Protein AF-A0A0E3L6A0-F1 (afdb_monomer_lite)

Secondary structure (DSSP, 8-state):
--HHHHHHHHHH-HHHHHHHHHHHHHHHHHHHHHHHHHHHHHHHHHHHHHHHHHHHHHHHHHHHHHHHHTTSS-HHHHHHHHHHH-

Radius of gyration: 29.75 Å; chains: 1; bounding box: 55×17×73 Å

Sequence (86 aa):
MNDEEILNLIRTNPEAAVSLIEELEAKKMKLKAKKEKLEAENRTLKAEQETLDAENRTLFIRKEILEAMNGKLDPISIELRKRILS

Foldseek 3Di:
DDPVVLVVCCVPPVPVSVVVVVVVVVVVVVVVVVVVVVVVVVVVVVVVVVVVLVVVLVVVLVVVVVCVVVVNDPPVVSVVVNVVSD

Structure (mmCIF, N/CA/C/O backbone):
data_AF-A0A0E3L6A0-F1
#
_entry.id   AF-A0A0E3L6A0-F1
#
loop_
_atom_site.group_PDB
_atom_site.id
_atom_site.type_symbol
_atom_site.label_atom_id
_atom_site.label_alt_id
_atom_site.label_comp_id
_atom_site.label_asym_id
_atom_site.label_entity_id
_atom_site.label_seq_id
_atom_site.pdbx_PDB_ins_code
_atom_site.Cartn_x
_atom_site.Cartn_y
_atom_site.Cartn_z
_atom_site.occupancy
_atom_site.B_iso_or_equiv
_atom_site.auth_seq_id
_atom_site.auth_comp_id
_atom_site.auth_asym_id
_atom_site.auth_atom_id
_atom_site.pdbx_PDB_model_num
ATOM 1 N N . MET A 1 1 ? 7.662 2.304 -29.355 1.00 76.81 1 MET A N 1
ATOM 2 C CA . MET A 1 1 ? 8.437 1.623 -30.398 1.00 76.81 1 MET A CA 1
ATOM 3 C C . MET A 1 1 ? 7.750 0.317 -30.699 1.00 76.81 1 MET A C 1
ATOM 5 O O . MET A 1 1 ? 7.435 -0.401 -29.755 1.00 76.81 1 MET A O 1
ATOM 9 N N . ASN A 1 2 ? 7.436 0.072 -31.961 1.00 90.62 2 ASN A N 1
ATOM 10 C CA . ASN A 1 2 ? 6.955 -1.232 -32.410 1.00 90.62 2 ASN A CA 1
ATOM 11 C C . ASN A 1 2 ? 8.144 -2.173 -32.685 1.00 90.62 2 ASN A C 1
ATOM 13 O O . ASN A 1 2 ? 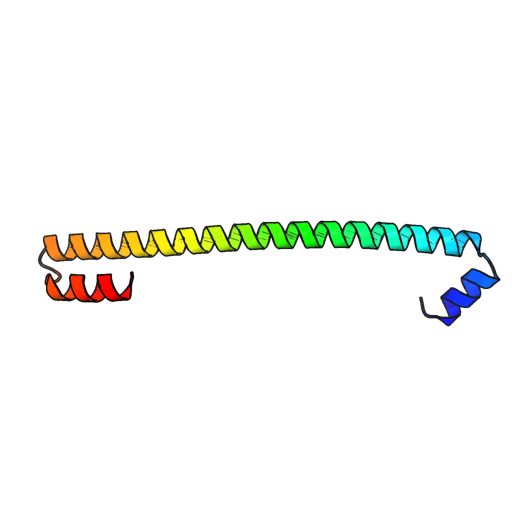9.302 -1.748 -32.677 1.00 90.62 2 ASN A O 1
ATOM 17 N N . ASP A 1 3 ? 7.854 -3.452 -32.911 1.00 91.50 3 ASP A N 1
ATOM 18 C CA . ASP A 1 3 ? 8.885 -4.476 -33.105 1.00 91.50 3 ASP A CA 1
ATOM 19 C C . ASP A 1 3 ? 9.756 -4.200 -34.343 1.00 91.50 3 ASP A C 1
ATOM 21 O O . ASP A 1 3 ? 10.966 -4.417 -34.306 1.00 91.50 3 ASP A O 1
ATOM 25 N N . GLU A 1 4 ? 9.183 -3.644 -35.415 1.00 94.44 4 GLU A N 1
ATOM 26 C CA . GLU A 1 4 ? 9.918 -3.328 -36.647 1.00 94.44 4 GLU A CA 1
ATOM 27 C C . GLU A 1 4 ? 10.908 -2.166 -36.449 1.00 94.44 4 GLU A C 1
ATOM 29 O O . GLU A 1 4 ? 12.034 -2.201 -36.946 1.00 94.44 4 GLU A O 1
ATOM 34 N N . GLU A 1 5 ? 10.536 -1.152 -35.667 1.00 92.31 5 GLU A N 1
ATOM 35 C CA . GLU A 1 5 ? 11.418 -0.050 -35.268 1.00 92.31 5 GLU A CA 1
ATOM 36 C C . GLU A 1 5 ? 12.572 -0.542 -34.388 1.00 92.31 5 GLU A C 1
ATOM 38 O O . GLU A 1 5 ? 13.706 -0.096 -34.562 1.00 92.31 5 GLU A O 1
ATOM 43 N N . ILE A 1 6 ? 12.311 -1.486 -33.476 1.00 90.50 6 ILE A N 1
ATOM 44 C CA . ILE A 1 6 ? 13.350 -2.116 -32.648 1.00 90.50 6 ILE A CA 1
ATOM 45 C C . ILE A 1 6 ? 14.323 -2.897 -33.532 1.00 90.50 6 ILE A C 1
ATOM 47 O O . ILE A 1 6 ? 15.535 -2.717 -33.425 1.00 90.50 6 ILE A O 1
ATOM 51 N N . LEU A 1 7 ? 13.806 -3.734 -34.433 1.00 92.50 7 LEU A N 1
ATOM 52 C CA . LEU A 1 7 ? 14.623 -4.530 -35.349 1.00 92.50 7 LEU A CA 1
ATOM 53 C C . LEU A 1 7 ? 15.468 -3.645 -36.271 1.00 92.50 7 LEU A C 1
ATOM 55 O O . LEU A 1 7 ? 16.646 -3.932 -36.489 1.00 92.50 7 LEU A O 1
ATOM 59 N N . ASN A 1 8 ? 14.908 -2.548 -36.777 1.00 94.56 8 ASN A N 1
ATOM 60 C CA . ASN A 1 8 ? 15.650 -1.600 -37.603 1.00 94.56 8 ASN A CA 1
ATOM 61 C C . ASN A 1 8 ? 16.695 -0.817 -36.804 1.00 94.56 8 ASN A C 1
ATOM 63 O O . ASN A 1 8 ? 17.793 -0.602 -37.320 1.00 94.56 8 ASN A O 1
ATOM 67 N N . LEU A 1 9 ? 16.425 -0.464 -35.544 1.00 93.75 9 LEU A N 1
ATOM 68 C CA . LEU A 1 9 ? 17.428 0.138 -34.663 1.00 93.75 9 LEU A CA 1
ATOM 69 C C . LEU A 1 9 ? 18.585 -0.834 -34.404 1.00 93.75 9 LEU A C 1
ATOM 71 O O . LEU A 1 9 ? 19.736 -0.448 -34.547 1.00 93.75 9 LEU A O 1
ATOM 75 N N . ILE A 1 10 ? 18.297 -2.107 -34.120 1.00 94.62 10 ILE A N 1
ATOM 76 C CA . ILE A 1 10 ? 19.325 -3.140 -33.914 1.00 94.62 10 ILE A CA 1
ATOM 77 C C . ILE A 1 10 ? 20.191 -3.318 -35.170 1.00 94.62 10 ILE A C 1
ATOM 79 O O . ILE A 1 10 ? 21.410 -3.426 -35.065 1.00 94.62 10 ILE A O 1
ATOM 83 N N . ARG A 1 11 ? 19.576 -3.334 -36.361 1.00 95.25 11 ARG A N 1
ATOM 84 C CA . ARG A 1 11 ? 20.289 -3.500 -37.640 1.00 95.25 11 ARG A CA 1
ATOM 85 C C . ARG A 1 11 ? 21.155 -2.295 -38.003 1.00 95.25 11 ARG A C 1
ATOM 87 O O . ARG A 1 11 ? 22.233 -2.481 -38.557 1.00 95.25 11 ARG A O 1
ATOM 94 N N . THR A 1 12 ? 20.670 -1.079 -37.753 1.00 96.38 12 THR A N 1
ATOM 95 C CA . THR A 1 12 ? 21.329 0.161 -38.206 1.00 96.38 12 THR A CA 1
ATOM 96 C C . THR A 1 12 ? 22.248 0.781 -37.155 1.00 96.38 12 THR A C 1
ATOM 98 O O . THR A 1 12 ? 23.210 1.450 -37.521 1.00 96.38 12 THR A O 1
ATOM 101 N N . ASN A 1 13 ? 21.981 0.559 -35.866 1.00 96.38 13 ASN A N 1
ATOM 102 C CA . ASN A 1 13 ? 22.771 1.075 -34.752 1.00 96.38 13 ASN A CA 1
ATOM 103 C C . ASN A 1 13 ? 22.648 0.168 -33.500 1.00 96.38 13 ASN A C 1
ATOM 105 O O . ASN A 1 13 ? 21.883 0.469 -32.576 1.00 96.38 13 ASN A O 1
ATOM 109 N N . PRO A 1 14 ? 23.398 -0.949 -33.447 1.00 94.06 14 PRO A N 1
ATOM 110 C CA . PRO A 1 14 ? 23.314 -1.908 -32.346 1.00 94.06 14 PRO A CA 1
ATOM 111 C C . PRO A 1 14 ? 23.769 -1.328 -30.999 1.00 94.06 14 PRO A C 1
ATOM 113 O O . PRO A 1 14 ? 23.223 -1.707 -29.967 1.00 94.06 14 PRO A O 1
ATOM 116 N N . GLU A 1 15 ? 24.711 -0.380 -30.986 1.00 95.88 15 GLU A N 1
ATOM 117 C CA . GLU A 1 15 ? 25.158 0.290 -29.756 1.00 95.88 15 GLU A CA 1
ATOM 118 C C . GLU A 1 15 ? 24.025 1.110 -29.128 1.00 95.88 15 GLU A C 1
ATOM 120 O O . GLU A 1 15 ? 23.744 0.977 -27.936 1.00 95.88 15 GLU A O 1
ATOM 125 N N . ALA A 1 16 ? 23.297 1.885 -29.941 1.00 94.00 16 ALA A N 1
ATOM 126 C CA . ALA A 1 16 ? 22.125 2.621 -29.471 1.00 94.00 16 ALA A CA 1
ATOM 127 C C . ALA A 1 16 ? 21.010 1.688 -28.973 1.00 94.00 16 ALA A C 1
ATOM 129 O O . ALA A 1 16 ? 20.313 2.021 -28.012 1.00 94.00 16 ALA A O 1
ATOM 130 N N . ALA A 1 17 ? 20.850 0.510 -29.587 1.00 94.81 17 ALA A N 1
ATOM 131 C CA . ALA A 1 17 ? 19.906 -0.496 -29.111 1.00 94.81 17 ALA A CA 1
ATOM 132 C C . ALA A 1 17 ? 20.290 -1.037 -27.721 1.00 94.81 17 ALA A C 1
ATOM 134 O O . ALA A 1 17 ? 19.418 -1.155 -26.860 1.00 94.81 17 ALA A O 1
ATOM 135 N N . VAL A 1 18 ? 21.577 -1.313 -27.471 1.00 95.75 18 VAL A N 1
ATOM 136 C CA . VAL A 1 18 ? 22.069 -1.756 -26.152 1.00 95.75 18 VAL A CA 1
ATOM 137 C C . VAL A 1 18 ? 21.834 -0.681 -25.093 1.00 95.75 18 VAL A C 1
ATOM 139 O O . VAL A 1 18 ? 21.233 -0.974 -24.062 1.00 95.75 18 VAL A O 1
ATOM 142 N N . SER A 1 19 ? 22.202 0.575 -25.362 1.00 95.88 19 SER A N 1
ATOM 143 C CA . SER A 1 19 ? 21.961 1.674 -24.416 1.00 95.88 19 SER A CA 1
ATOM 144 C C . SER A 1 19 ? 20.473 1.875 -24.107 1.00 95.88 19 SER A C 1
ATOM 146 O O . SER A 1 19 ? 20.108 2.134 -22.960 1.00 95.88 19 SER A O 1
ATOM 148 N N . LEU A 1 20 ? 19.592 1.717 -25.102 1.00 94.75 20 LEU A N 1
ATOM 149 C CA . LEU A 1 20 ? 18.145 1.777 -24.886 1.00 94.75 20 LEU A CA 1
ATOM 150 C C . LEU A 1 20 ? 17.661 0.645 -23.968 1.00 94.75 20 LEU A C 1
ATOM 152 O O . LEU A 1 20 ? 16.824 0.880 -23.095 1.00 94.75 20 LEU A O 1
ATOM 156 N N . ILE A 1 21 ? 18.176 -0.575 -24.148 1.00 94.94 21 ILE A N 1
ATOM 157 C CA . ILE A 1 21 ? 17.851 -1.719 -23.287 1.00 94.94 21 ILE A CA 1
ATOM 158 C C . ILE A 1 21 ? 18.292 -1.440 -21.847 1.00 94.94 21 ILE A C 1
ATOM 160 O O . ILE A 1 21 ? 17.475 -1.574 -20.937 1.00 94.94 21 ILE A O 1
ATOM 164 N N . GLU A 1 22 ? 19.524 -0.975 -21.637 1.00 97.06 22 GLU A N 1
ATOM 165 C CA . GLU A 1 22 ? 20.038 -0.620 -20.307 1.00 97.06 22 GLU A CA 1
ATOM 166 C C . GLU A 1 22 ? 19.183 0.467 -19.634 1.00 97.06 22 GLU A C 1
ATOM 168 O O . GLU A 1 22 ? 18.839 0.368 -18.451 1.00 97.06 22 GLU A O 1
ATOM 173 N N . GLU A 1 23 ? 18.761 1.489 -20.386 1.00 97.06 23 GLU A N 1
ATOM 174 C CA . GLU A 1 23 ? 17.876 2.535 -19.873 1.00 97.06 23 GLU A CA 1
ATOM 175 C C . GLU A 1 23 ? 16.500 1.972 -19.474 1.00 97.06 23 GLU A C 1
ATOM 177 O O . GLU A 1 23 ? 15.950 2.326 -18.421 1.00 97.06 23 GLU A O 1
ATOM 182 N N . LEU A 1 24 ? 15.930 1.084 -20.293 1.00 96.50 24 LEU A N 1
ATOM 183 C CA . LEU A 1 24 ? 14.654 0.426 -20.009 1.00 96.50 24 LEU A CA 1
ATOM 184 C C . LEU A 1 24 ? 14.751 -0.490 -18.786 1.00 96.50 24 LEU A C 1
ATOM 186 O O . LEU A 1 24 ? 13.848 -0.477 -17.944 1.00 96.50 24 LEU A O 1
ATOM 190 N N . GLU A 1 25 ? 15.842 -1.236 -18.635 1.00 97.88 25 GLU A N 1
ATOM 191 C CA . GLU A 1 25 ? 16.106 -2.060 -17.456 1.00 97.88 25 GLU A CA 1
ATOM 192 C C . GLU A 1 25 ? 16.238 -1.204 -16.195 1.00 97.88 25 GLU A C 1
ATOM 194 O O . GLU A 1 25 ? 15.587 -1.484 -15.182 1.00 97.88 25 GLU A O 1
ATOM 199 N N . ALA A 1 26 ? 16.977 -0.096 -16.263 1.00 97.81 26 ALA A N 1
ATOM 200 C CA . ALA A 1 26 ? 17.094 0.848 -15.157 1.00 97.81 26 ALA A CA 1
ATOM 201 C C . ALA A 1 26 ? 15.730 1.451 -14.772 1.00 97.81 26 ALA A C 1
ATOM 203 O O . ALA A 1 26 ? 15.396 1.551 -13.585 1.00 97.81 26 ALA A O 1
ATOM 204 N N . LYS A 1 27 ? 14.896 1.821 -15.755 1.00 98.19 27 LYS A N 1
ATOM 205 C CA . LYS A 1 27 ? 13.518 2.289 -15.516 1.00 98.19 27 LYS A CA 1
ATOM 206 C C . LYS A 1 27 ? 12.654 1.202 -14.881 1.00 98.19 27 LYS A C 1
ATOM 208 O O . LYS A 1 27 ? 11.942 1.489 -13.917 1.00 98.19 27 LYS A O 1
ATOM 213 N N . LYS A 1 28 ? 12.743 -0.041 -15.360 1.00 98.19 28 LYS A N 1
ATOM 214 C CA . LYS A 1 28 ? 12.026 -1.197 -14.804 1.00 98.19 28 LYS A CA 1
ATOM 215 C C . LYS A 1 28 ? 12.397 -1.430 -13.341 1.00 98.19 28 LYS A C 1
ATOM 217 O O . LYS A 1 28 ? 11.501 -1.592 -12.513 1.00 98.19 28 LYS A O 1
ATOM 222 N N . MET A 1 29 ? 13.684 -1.377 -13.000 1.00 98.12 29 MET A N 1
ATOM 223 C CA . MET A 1 29 ? 14.150 -1.515 -11.616 1.00 98.12 29 MET A CA 1
ATOM 224 C C . MET A 1 29 ? 13.635 -0.382 -10.722 1.00 98.12 29 MET A C 1
ATOM 226 O O . MET A 1 29 ? 13.117 -0.643 -9.637 1.00 98.12 29 MET A O 1
ATOM 230 N N . LYS A 1 30 ? 13.675 0.871 -11.197 1.00 98.44 30 LYS A N 1
ATOM 231 C CA . LYS A 1 30 ? 13.104 2.019 -10.469 1.00 98.44 30 LYS A CA 1
ATOM 232 C C . LYS A 1 30 ? 11.601 1.863 -10.226 1.00 98.44 30 LYS A C 1
ATOM 234 O O . LYS A 1 30 ? 11.123 2.179 -9.139 1.00 98.44 30 LYS A O 1
ATOM 239 N N . LEU A 1 31 ? 10.848 1.380 -11.216 1.00 98.50 31 LEU A N 1
ATOM 240 C CA . LEU A 1 31 ? 9.413 1.120 -11.070 1.00 98.50 31 LEU A CA 1
ATOM 241 C C . LEU A 1 31 ? 9.135 -0.011 -10.077 1.00 98.50 31 LEU A C 1
ATOM 243 O O . LEU A 1 31 ? 8.237 0.129 -9.250 1.00 98.50 31 LEU A O 1
ATOM 247 N N . LYS A 1 32 ? 9.925 -1.089 -10.106 1.00 98.50 32 LYS A N 1
ATOM 248 C CA . LYS A 1 32 ? 9.817 -2.189 -9.140 1.00 98.50 32 LYS A CA 1
ATOM 249 C C . LYS A 1 32 ? 10.035 -1.697 -7.707 1.00 98.50 32 LYS A C 1
ATOM 251 O O . LYS A 1 32 ? 9.185 -1.942 -6.859 1.00 98.50 32 LYS A O 1
ATOM 256 N N . ALA A 1 33 ? 11.088 -0.914 -7.468 1.00 98.12 33 ALA A N 1
ATOM 257 C CA . ALA A 1 33 ? 11.358 -0.334 -6.153 1.00 98.12 33 ALA A CA 1
ATOM 258 C C . ALA A 1 33 ? 10.227 0.598 -5.674 1.00 98.12 33 ALA A C 1
ATOM 260 O O . ALA A 1 33 ? 9.822 0.551 -4.514 1.00 98.12 33 ALA A O 1
ATOM 261 N N . LYS A 1 34 ? 9.661 1.422 -6.571 1.00 98.50 34 LYS A N 1
ATOM 262 C CA . LYS A 1 34 ? 8.485 2.251 -6.246 1.00 98.50 34 LYS A CA 1
ATOM 263 C C . LYS A 1 34 ? 7.267 1.406 -5.875 1.00 98.50 34 LYS A C 1
ATOM 265 O O . LYS A 1 34 ? 6.564 1.755 -4.933 1.00 98.50 34 LYS A O 1
ATOM 270 N N . LYS A 1 35 ? 7.021 0.310 -6.599 1.00 98.38 35 LYS A N 1
ATOM 271 C CA . LYS A 1 35 ? 5.917 -0.612 -6.311 1.00 98.38 35 LYS A CA 1
ATOM 272 C C . LYS A 1 35 ? 6.077 -1.251 -4.930 1.00 98.38 35 LYS A C 1
ATOM 274 O O . LYS A 1 35 ? 5.137 -1.218 -4.150 1.00 98.38 35 LYS A O 1
ATOM 279 N N . GLU A 1 36 ? 7.265 -1.761 -4.615 1.00 98.44 36 GLU A N 1
ATOM 280 C CA . GLU A 1 36 ? 7.566 -2.359 -3.306 1.00 98.44 36 GLU A CA 1
ATOM 281 C C . GLU A 1 36 ? 7.380 -1.350 -2.163 1.00 98.44 36 GLU A C 1
ATOM 283 O O . GLU A 1 36 ? 6.787 -1.679 -1.137 1.00 98.44 36 GLU A O 1
ATOM 288 N N . LYS A 1 37 ? 7.804 -0.094 -2.363 1.00 98.56 37 LYS A N 1
ATOM 289 C CA . LYS A 1 37 ? 7.573 0.986 -1.396 1.00 98.56 37 LYS A CA 1
ATOM 290 C C . LYS A 1 37 ? 6.079 1.244 -1.162 1.00 98.56 37 LYS A C 1
ATOM 292 O O . LYS A 1 37 ? 5.655 1.305 -0.013 1.00 98.56 37 LYS A O 1
ATOM 297 N N . LEU A 1 38 ? 5.283 1.355 -2.228 1.00 98.50 38 LEU A N 1
ATOM 298 C CA . LEU A 1 38 ? 3.832 1.560 -2.120 1.00 98.50 38 LEU A CA 1
ATOM 299 C C . LEU A 1 38 ? 3.126 0.372 -1.452 1.00 98.50 38 LEU A C 1
ATOM 301 O O . LEU A 1 38 ? 2.196 0.559 -0.674 1.00 98.50 38 LEU A O 1
ATOM 305 N N . GLU A 1 39 ? 3.561 -0.859 -1.727 1.00 98.56 39 GLU A N 1
ATOM 306 C CA . GLU A 1 39 ? 3.034 -2.049 -1.053 1.00 98.56 39 GLU A CA 1
ATOM 307 C C . GLU A 1 39 ? 3.334 -2.033 0.451 1.00 98.56 39 GLU A C 1
ATOM 309 O O . GLU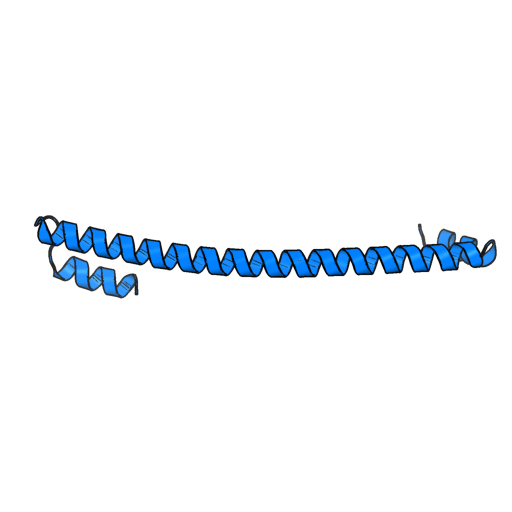 A 1 39 ? 2.468 -2.402 1.244 1.00 98.56 39 GLU A O 1
ATOM 314 N N . ALA A 1 40 ? 4.527 -1.585 0.855 1.00 98.25 40 ALA A N 1
ATOM 315 C CA . ALA A 1 40 ? 4.874 -1.421 2.263 1.00 98.25 40 ALA A CA 1
ATOM 316 C C . ALA A 1 40 ? 4.023 -0.333 2.939 1.00 98.25 40 ALA A C 1
ATOM 318 O O . ALA A 1 40 ? 3.457 -0.586 4.000 1.00 98.25 40 ALA A O 1
ATOM 319 N N . GLU A 1 41 ? 3.861 0.831 2.303 1.00 98.56 41 GLU A N 1
ATOM 320 C CA . GLU A 1 41 ? 3.004 1.918 2.802 1.00 98.56 41 GLU A CA 1
ATOM 321 C C . GLU A 1 41 ? 1.545 1.464 2.963 1.00 98.56 41 GLU A C 1
ATOM 323 O O . GLU A 1 41 ? 0.940 1.692 4.009 1.00 98.56 41 GLU A O 1
ATOM 328 N N . ASN A 1 42 ? 0.999 0.726 1.991 1.00 98.31 42 ASN A N 1
ATOM 329 C CA . ASN A 1 42 ? -0.352 0.166 2.083 1.00 98.31 42 ASN A CA 1
ATOM 330 C C . ASN A 1 42 ? -0.517 -0.815 3.253 1.00 98.31 42 ASN A C 1
ATOM 332 O O . ASN A 1 42 ? -1.575 -0.847 3.882 1.00 98.31 42 ASN A O 1
ATOM 336 N N . ARG A 1 43 ? 0.504 -1.628 3.559 1.00 98.31 43 ARG A N 1
ATOM 337 C CA . ARG A 1 43 ? 0.464 -2.530 4.724 1.00 98.31 43 ARG A CA 1
ATOM 338 C C . ARG A 1 43 ? 0.443 -1.747 6.032 1.00 98.31 43 ARG A C 1
ATOM 340 O O . ARG A 1 43 ? -0.328 -2.107 6.917 1.00 98.31 43 ARG A O 1
ATOM 347 N N . THR A 1 44 ? 1.240 -0.684 6.135 1.00 98.44 44 THR A N 1
ATOM 348 C CA . THR A 1 44 ? 1.238 0.207 7.302 1.00 98.44 44 THR A CA 1
ATOM 349 C C . THR A 1 44 ? -0.128 0.859 7.489 1.00 98.44 44 THR A C 1
ATOM 351 O O . THR A 1 44 ? -0.703 0.743 8.564 1.00 98.44 44 THR A O 1
ATOM 354 N N . LEU A 1 45 ? -0.699 1.442 6.430 1.00 98.50 45 LEU A N 1
ATOM 355 C CA . LEU A 1 45 ? -2.027 2.065 6.487 1.00 98.50 45 LEU A CA 1
ATOM 356 C C . LEU A 1 45 ? -3.117 1.074 6.909 1.00 98.50 45 LEU A C 1
ATOM 358 O O . LEU A 1 45 ? -3.998 1.417 7.692 1.00 98.50 45 LEU A O 1
ATOM 362 N N . LYS A 1 46 ? -3.048 -0.174 6.433 1.00 98.38 46 LYS A N 1
ATOM 363 C CA . LYS A 1 46 ? -3.990 -1.218 6.848 1.00 98.38 46 LYS A CA 1
ATOM 364 C C . LYS A 1 46 ? -3.869 -1.538 8.344 1.00 98.38 46 LYS A C 1
ATOM 366 O O . LYS A 1 46 ? -4.888 -1.661 9.015 1.00 98.38 46 LYS A O 1
ATOM 371 N N . ALA A 1 47 ? -2.649 -1.643 8.868 1.00 97.69 47 ALA A N 1
ATOM 372 C CA . ALA A 1 47 ? -2.425 -1.880 10.294 1.00 97.69 47 ALA A CA 1
ATOM 373 C C . ALA A 1 47 ? -2.890 -0.695 11.164 1.00 97.69 47 ALA A C 1
ATOM 375 O O . ALA A 1 47 ? -3.467 -0.893 12.235 1.00 97.69 47 ALA A O 1
ATOM 376 N N . GLU A 1 48 ? -2.691 0.539 10.696 1.00 98.31 48 GLU A N 1
ATOM 377 C CA . GLU A 1 48 ? -3.209 1.744 11.355 1.00 98.31 48 GLU A CA 1
ATOM 378 C C . GLU A 1 48 ? -4.741 1.763 11.367 1.00 98.31 48 GLU A C 1
ATOM 380 O O . GLU A 1 48 ? -5.344 2.055 12.399 1.00 98.31 48 GLU A O 1
ATOM 385 N N . GLN A 1 49 ? -5.383 1.380 10.260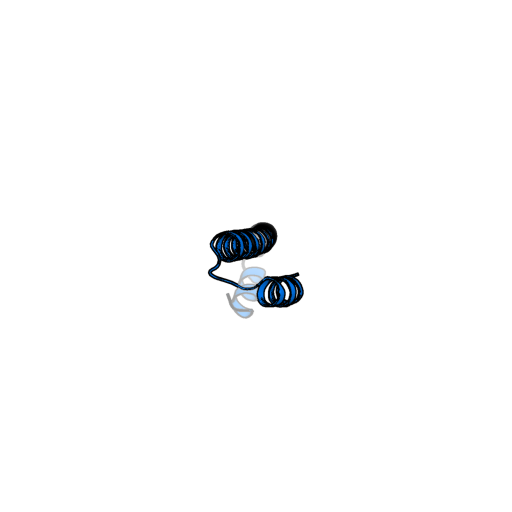 1.00 98.06 49 GLN A N 1
ATOM 386 C CA . GLN A 1 49 ? -6.837 1.262 10.186 1.00 98.06 49 GLN A CA 1
ATOM 387 C C . GLN A 1 49 ? -7.379 0.213 11.167 1.00 98.06 49 GLN A C 1
ATOM 389 O O . GLN A 1 49 ? -8.327 0.495 11.895 1.00 98.06 49 GLN A O 1
ATOM 394 N N . GLU A 1 50 ? -6.758 -0.967 11.240 1.00 97.19 50 GLU A N 1
ATOM 395 C CA . GLU A 1 50 ? -7.133 -2.012 12.204 1.00 97.19 50 GLU A CA 1
ATOM 396 C C . GLU A 1 50 ? -6.980 -1.528 13.659 1.00 97.19 50 GLU A C 1
ATOM 398 O O . GLU A 1 50 ? -7.827 -1.819 14.508 1.00 97.19 50 GLU A O 1
ATOM 403 N N . THR A 1 51 ? -5.941 -0.735 13.938 1.00 97.69 51 THR A N 1
ATOM 404 C CA . THR A 1 51 ? -5.724 -0.116 15.256 1.00 97.69 51 THR A CA 1
ATOM 405 C C . THR A 1 51 ? -6.828 0.889 15.588 1.00 97.69 51 THR A C 1
ATOM 407 O O . THR A 1 51 ? -7.428 0.811 16.661 1.00 97.69 51 THR A O 1
ATOM 410 N N . LEU A 1 52 ? -7.156 1.790 14.657 1.00 97.62 52 LEU A N 1
ATOM 411 C CA . LEU A 1 52 ? -8.233 2.771 14.828 1.00 97.62 52 LEU A CA 1
ATOM 412 C C . LEU A 1 52 ? -9.599 2.100 15.023 1.00 97.62 52 LEU A C 1
ATOM 414 O O . LEU A 1 52 ? -10.395 2.541 15.853 1.00 97.62 52 LEU A O 1
ATOM 418 N N . ASP A 1 53 ? -9.875 1.013 14.305 1.00 95.75 53 ASP A N 1
ATOM 419 C CA . ASP A 1 53 ? -11.108 0.243 14.473 1.00 95.75 53 ASP A CA 1
ATOM 420 C C . ASP A 1 53 ? -11.201 -0.376 15.878 1.00 95.75 53 ASP A C 1
ATOM 422 O O . ASP A 1 53 ? -12.265 -0.338 16.507 1.00 95.75 53 ASP A O 1
ATOM 426 N N . ALA A 1 54 ? -10.095 -0.900 16.414 1.00 91.88 54 ALA A N 1
ATOM 427 C CA . ALA A 1 54 ? -10.039 -1.430 17.777 1.00 91.88 54 ALA A CA 1
ATOM 428 C C . ALA A 1 54 ? -10.227 -0.333 18.845 1.00 91.88 54 ALA A C 1
ATOM 430 O O . ALA A 1 54 ? -10.953 -0.526 19.831 1.00 91.88 54 ALA A O 1
ATOM 431 N N . GLU A 1 55 ? -9.626 0.840 18.642 1.00 95.94 55 GLU A N 1
ATOM 432 C CA . GLU A 1 55 ? -9.818 2.005 19.511 1.00 95.94 55 GLU A CA 1
ATOM 433 C C . GLU A 1 55 ? -11.273 2.483 19.496 1.00 95.94 55 GLU A C 1
ATOM 435 O O . GLU A 1 55 ? -11.865 2.695 20.558 1.00 95.94 55 GLU A O 1
ATOM 440 N N . ASN A 1 56 ? -11.894 2.566 18.317 1.00 93.69 56 ASN A N 1
ATOM 441 C CA . ASN A 1 56 ? -13.299 2.942 18.168 1.00 93.69 56 ASN A CA 1
ATOM 442 C C . ASN A 1 56 ? -14.236 1.976 18.900 1.00 93.69 56 ASN A C 1
ATOM 444 O O . ASN A 1 56 ? -15.135 2.420 19.619 1.00 93.69 56 ASN A O 1
ATOM 448 N N . ARG A 1 57 ? -14.009 0.660 18.792 1.00 89.94 57 ARG A N 1
ATOM 449 C CA . ARG A 1 57 ? -14.766 -0.346 19.564 1.00 89.94 57 ARG A CA 1
ATOM 450 C C . ARG A 1 57 ? -14.601 -0.141 21.067 1.00 89.94 57 ARG A C 1
ATOM 452 O O . ARG A 1 57 ? -15.581 -0.185 21.810 1.00 89.94 57 ARG A O 1
ATOM 459 N N . THR A 1 58 ? -13.382 0.142 21.519 1.00 90.25 58 THR A N 1
ATOM 460 C CA . THR A 1 58 ? -13.095 0.412 22.935 1.00 90.25 58 THR A CA 1
ATOM 461 C C . THR A 1 58 ? -13.832 1.656 23.432 1.00 90.25 58 THR A C 1
ATOM 463 O O . THR A 1 58 ? -14.440 1.632 24.506 1.00 90.25 58 THR A O 1
ATOM 466 N N . LEU A 1 59 ? -13.812 2.744 22.659 1.00 92.12 59 LEU A N 1
ATOM 467 C CA . LEU A 1 59 ? -14.536 3.975 22.979 1.00 92.12 59 LEU A CA 1
ATOM 468 C C . LEU A 1 59 ? -16.048 3.751 23.013 1.00 92.12 59 LEU A C 1
ATOM 470 O O . LEU A 1 59 ? -16.709 4.235 23.934 1.00 92.12 59 LEU A O 1
ATOM 474 N N . PHE A 1 60 ? -16.585 2.983 22.065 1.00 88.19 60 PHE A N 1
ATOM 475 C CA . 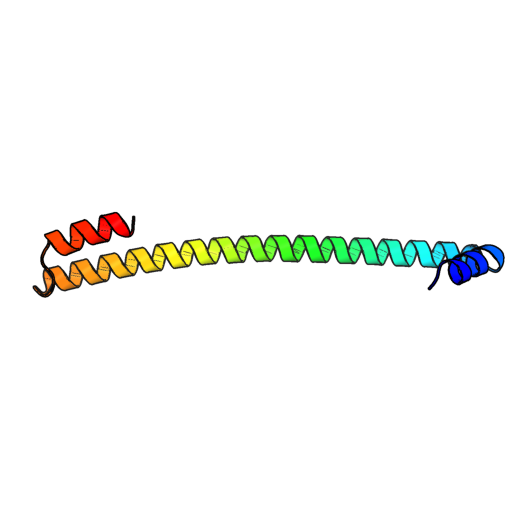PHE A 1 60 ? -17.997 2.619 22.043 1.00 88.19 60 PHE A CA 1
ATOM 476 C C . PHE A 1 60 ? -18.402 1.882 23.327 1.00 88.19 60 PHE A C 1
ATOM 478 O O . PHE A 1 60 ? -19.329 2.308 24.012 1.00 88.19 60 PHE A O 1
ATOM 485 N N . ILE A 1 61 ? -17.648 0.852 23.725 1.00 84.50 61 ILE A N 1
ATOM 486 C CA . ILE A 1 61 ? -17.909 0.099 24.961 1.00 84.50 61 ILE A CA 1
ATOM 487 C C . ILE A 1 61 ? -17.840 1.012 26.196 1.00 84.50 61 ILE A C 1
ATOM 489 O O . ILE A 1 61 ? -18.685 0.919 27.088 1.00 84.50 61 ILE A O 1
ATOM 493 N N . ARG A 1 62 ? -16.854 1.916 26.267 1.00 87.06 62 ARG A N 1
ATOM 494 C CA . ARG A 1 62 ? -16.741 2.880 27.377 1.00 87.06 62 ARG A CA 1
ATOM 495 C C . ARG A 1 62 ? -17.952 3.804 27.455 1.00 87.06 62 ARG A C 1
ATOM 497 O O . ARG A 1 62 ? -18.445 4.053 28.554 1.00 87.06 62 ARG A O 1
ATOM 504 N N . LYS A 1 63 ? -18.435 4.295 26.312 1.00 87.25 63 LYS A N 1
ATOM 505 C CA . LYS A 1 63 ? -19.635 5.133 26.246 1.00 87.25 63 LYS A CA 1
ATOM 506 C C . LYS A 1 63 ? -20.854 4.395 26.799 1.00 87.25 63 LYS A C 1
ATOM 508 O O . LYS A 1 63 ? -21.559 4.957 27.629 1.00 87.25 63 LYS A O 1
ATOM 513 N N . GLU A 1 64 ? -21.067 3.142 26.406 1.00 82.06 64 GLU A N 1
ATOM 514 C CA . GLU A 1 64 ? -22.203 2.351 26.898 1.00 82.06 64 GLU A CA 1
ATOM 515 C C . GLU A 1 64 ? -22.144 2.119 28.410 1.00 82.06 64 GLU A C 1
ATOM 517 O O . GLU A 1 64 ? -23.153 2.270 29.098 1.00 82.06 64 GLU A O 1
ATOM 522 N N . ILE A 1 65 ? -20.959 1.819 28.955 1.00 82.06 65 ILE A N 1
ATOM 523 C CA . ILE A 1 65 ? -20.770 1.683 30.407 1.00 82.06 65 ILE A CA 1
ATOM 524 C C . ILE A 1 65 ? -21.179 2.976 31.126 1.00 82.06 65 ILE A C 1
ATOM 526 O O . ILE A 1 65 ? -21.911 2.921 32.114 1.00 82.06 65 ILE A O 1
ATOM 530 N N . LEU A 1 66 ? -20.757 4.138 30.620 1.00 85.31 66 LEU A N 1
ATOM 531 C CA . LEU A 1 66 ? -21.136 5.433 31.192 1.00 85.31 66 LEU A CA 1
ATOM 532 C C . LEU A 1 66 ? -22.646 5.700 31.086 1.00 85.31 66 LEU A C 1
ATOM 534 O O . LEU A 1 66 ? -23.237 6.267 32.005 1.00 85.31 66 LEU A O 1
ATOM 538 N N . GLU A 1 67 ? -23.291 5.288 29.994 1.00 84.25 67 GLU A N 1
ATOM 539 C CA . GLU A 1 67 ? -24.744 5.405 29.827 1.00 84.25 67 GLU A CA 1
ATOM 540 C C . GLU A 1 67 ? -25.514 4.513 30.813 1.00 84.25 67 GLU A C 1
ATOM 542 O O . GLU A 1 67 ? -26.492 4.986 31.395 1.00 84.25 67 GLU A O 1
ATOM 547 N N . ALA A 1 68 ? -25.051 3.288 31.093 1.00 76.81 68 ALA A N 1
ATOM 548 C CA . ALA A 1 68 ? -25.627 2.463 32.162 1.00 76.81 68 ALA A CA 1
ATOM 549 C C . ALA A 1 68 ? -25.441 3.058 33.548 1.00 76.81 68 ALA A C 1
ATOM 551 O O . ALA A 1 68 ? -26.381 3.068 34.339 1.00 76.81 68 ALA A O 1
ATOM 552 N N . MET A 1 69 ? -24.243 3.563 33.853 1.00 78.25 69 MET A N 1
ATOM 553 C CA . MET A 1 69 ? -23.983 4.206 35.143 1.00 78.25 69 MET A CA 1
ATOM 554 C C . MET A 1 69 ? -24.893 5.421 35.357 1.00 78.25 69 MET A C 1
ATOM 556 O O . MET A 1 69 ? -25.312 5.684 36.478 1.00 78.25 69 MET A O 1
ATOM 560 N N . ASN A 1 70 ? -25.256 6.114 34.275 1.00 85.12 70 ASN A N 1
ATOM 561 C CA . ASN A 1 70 ? -26.220 7.213 34.287 1.00 85.12 70 ASN A CA 1
ATOM 562 C C . ASN A 1 70 ? -27.692 6.758 34.214 1.00 85.12 70 ASN A C 1
ATOM 564 O O . ASN A 1 70 ? -28.574 7.596 34.022 1.00 85.12 70 ASN A O 1
ATOM 568 N N . GLY A 1 71 ? -27.975 5.457 34.329 1.00 77.38 71 GLY A N 1
ATOM 569 C CA . GLY A 1 71 ? -29.329 4.896 34.309 1.00 77.38 71 GLY A CA 1
ATOM 570 C C . GLY A 1 71 ? -30.037 4.977 32.953 1.00 77.38 71 GLY A C 1
ATOM 571 O O . GLY A 1 71 ? -31.253 4.818 32.896 1.00 77.38 71 GLY A O 1
ATOM 572 N N . LYS A 1 72 ? -29.306 5.249 31.863 1.00 74.25 72 LYS A N 1
ATOM 573 C CA . LYS A 1 72 ? -29.858 5.383 30.503 1.00 74.25 72 LYS A CA 1
ATOM 574 C C . LYS A 1 72 ? -29.887 4.066 29.723 1.00 74.25 72 LYS A C 1
ATOM 576 O O . LYS A 1 72 ? -30.663 3.957 28.780 1.00 74.25 72 LYS A O 1
ATOM 581 N N . LEU A 1 73 ? -29.064 3.089 30.108 1.00 70.25 73 LEU A N 1
ATOM 582 C CA . LEU A 1 73 ? -29.029 1.742 29.531 1.00 70.25 73 LEU A CA 1
ATOM 583 C C . LEU A 1 73 ? -29.120 0.689 30.640 1.00 70.25 73 LEU A 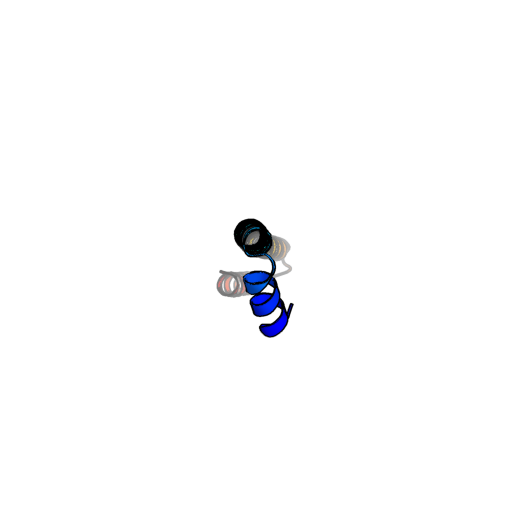C 1
ATOM 585 O O . LEU A 1 73 ? -28.493 0.839 31.688 1.00 70.25 73 LEU A O 1
ATOM 589 N N . ASP A 1 74 ? -29.863 -0.392 30.408 1.00 77.25 74 ASP A N 1
ATOM 590 C CA . ASP A 1 74 ? -29.877 -1.523 31.334 1.00 77.25 74 ASP A CA 1
ATOM 591 C C . ASP A 1 74 ? -28.615 -2.408 31.158 1.00 77.25 74 ASP A C 1
ATOM 593 O O . ASP A 1 74 ? -28.054 -2.482 30.057 1.00 77.25 74 ASP A O 1
ATOM 597 N N . PRO A 1 75 ? -28.151 -3.111 32.209 1.00 72.56 75 PRO A N 1
ATOM 598 C CA . PRO A 1 75 ? -26.925 -3.913 32.152 1.00 72.56 75 PRO A CA 1
ATOM 599 C C . PRO A 1 75 ? -26.944 -5.079 31.146 1.00 72.56 75 PRO A C 1
ATOM 601 O O . PRO A 1 75 ? -25.886 -5.455 30.639 1.00 72.56 75 PRO A O 1
ATOM 604 N N . ILE A 1 76 ? -28.114 -5.653 30.834 1.00 76.00 76 ILE A N 1
ATOM 605 C CA . ILE A 1 76 ? -28.247 -6.791 29.905 1.00 76.00 76 ILE A CA 1
ATOM 606 C C . ILE A 1 76 ? -27.993 -6.317 28.470 1.00 76.00 76 ILE A C 1
ATOM 608 O O . ILE A 1 76 ? -27.279 -6.982 27.714 1.00 76.00 76 ILE A O 1
ATOM 612 N N . SER A 1 77 ? -28.504 -5.136 28.111 1.00 75.88 77 SER A N 1
ATOM 613 C CA . SER A 1 77 ? -28.256 -4.509 26.806 1.00 75.88 77 SER A CA 1
ATOM 614 C C . SER A 1 77 ? -26.769 -4.259 26.533 1.00 75.88 77 SER A C 1
ATOM 616 O O . SER A 1 77 ? -26.337 -4.372 25.385 1.00 75.88 77 SER A O 1
ATOM 618 N N . ILE A 1 78 ? -25.980 -3.957 27.567 1.00 73.44 78 ILE A N 1
ATOM 619 C CA . ILE A 1 78 ? -24.531 -3.720 27.450 1.00 73.44 78 ILE A CA 1
ATOM 620 C C . ILE A 1 78 ? -23.772 -5.023 27.234 1.00 73.44 78 ILE A C 1
ATOM 622 O O . ILE A 1 78 ? -22.893 -5.097 26.377 1.00 73.44 78 ILE A O 1
ATOM 626 N N . GLU A 1 79 ? -24.106 -6.063 27.994 1.00 75.81 79 GLU A N 1
ATOM 627 C CA . GLU A 1 79 ? -23.422 -7.352 27.899 1.00 75.81 79 GLU A CA 1
ATOM 628 C C . GLU A 1 79 ? -23.645 -8.015 26.530 1.00 75.81 79 GLU A C 1
ATOM 630 O O . GLU A 1 79 ? -22.717 -8.577 25.946 1.00 75.81 79 GLU A O 1
ATOM 635 N N . LEU A 1 80 ? -24.852 -7.885 25.965 1.00 75.56 80 LEU A N 1
ATOM 636 C CA . LEU A 1 80 ? -25.165 -8.370 24.618 1.00 75.56 80 LEU A CA 1
ATOM 637 C C . LEU A 1 80 ? -24.373 -7.633 23.530 1.00 75.56 80 LEU A C 1
ATOM 639 O O . LEU A 1 80 ? -23.857 -8.272 22.615 1.00 75.56 80 LEU A O 1
ATOM 643 N N . ARG A 1 81 ? -24.239 -6.305 23.622 1.00 71.75 81 ARG A N 1
ATOM 644 C CA . ARG A 1 81 ? -23.523 -5.501 22.614 1.00 71.75 81 ARG A CA 1
ATOM 645 C C . ARG A 1 81 ? -22.010 -5.657 22.707 1.00 71.75 81 ARG A C 1
ATOM 647 O O . ARG A 1 81 ? -21.367 -5.786 21.668 1.00 71.75 81 ARG A O 1
ATOM 654 N N . LYS A 1 82 ? -21.445 -5.767 23.916 1.00 71.25 82 LYS A N 1
ATOM 655 C CA . LYS A 1 82 ? -20.028 -6.129 24.117 1.00 71.25 82 LYS A CA 1
ATOM 656 C C . LYS A 1 82 ? -19.664 -7.422 23.391 1.00 71.25 82 LYS A C 1
ATOM 658 O O . LYS A 1 82 ? -18.643 -7.456 22.719 1.00 71.25 82 LYS A O 1
ATOM 663 N N . ARG A 1 83 ? -20.524 -8.441 23.476 1.00 75.12 83 ARG A N 1
ATOM 664 C CA . ARG A 1 83 ? -20.352 -9.739 22.800 1.00 75.12 83 ARG A CA 1
ATOM 665 C C . ARG A 1 83 ? -20.415 -9.678 21.273 1.00 75.12 83 ARG A C 1
ATOM 667 O O . ARG A 1 83 ? -19.892 -10.569 20.620 1.00 75.12 83 ARG A O 1
ATOM 674 N N . ILE A 1 84 ? -21.096 -8.677 20.713 1.00 72.69 84 ILE A N 1
ATOM 675 C CA . ILE A 1 84 ? -21.199 -8.464 19.259 1.00 72.69 84 ILE A CA 1
ATOM 676 C C . ILE A 1 84 ? -19.988 -7.676 18.733 1.00 72.69 84 ILE A C 1
ATOM 678 O O . ILE A 1 84 ? -19.623 -7.806 17.568 1.00 72.69 84 ILE A O 1
ATOM 682 N N . LEU A 1 85 ? -19.383 -6.839 19.580 1.00 66.94 85 LEU A N 1
ATOM 683 C CA . LEU A 1 85 ? -18.274 -5.949 19.222 1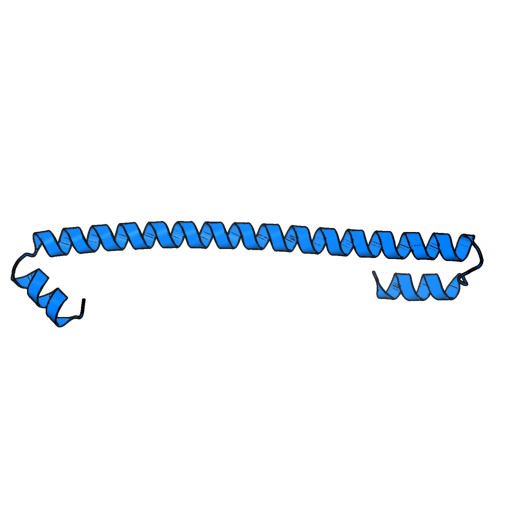.00 66.94 85 LEU A CA 1
ATOM 684 C C . LEU A 1 85 ? -16.883 -6.537 19.509 1.00 66.94 85 LEU A C 1
ATOM 686 O O . LEU A 1 85 ? -15.899 -6.041 18.948 1.00 66.94 85 LEU A O 1
ATOM 690 N N . SER A 1 86 ? -16.807 -7.553 20.376 1.00 61.53 86 SER A N 1
ATOM 691 C CA . SER A 1 86 ? -15.628 -8.400 20.602 1.00 61.53 86 SER A CA 1
ATOM 692 C C . SER A 1 86 ? -15.387 -9.333 19.423 1.00 61.53 86 SER A C 1
ATOM 694 O O . SER A 1 86 ? -14.256 -9.320 18.895 1.00 61.53 86 SER A O 1
#

pLDDT: mean 89.98, std 9.74, range [61.53, 98.56]